Protein AF-E2E9Z5-F1 (afdb_monomer)

Nearest PDB structures (foldseek):
  8fn2-assembly1_M  TM=9.508E-01  e=3.881E-13  Borreliella burgdorferi B31
  6yhs-assembly1_G  TM=9.381E-01  e=1.411E-12  Acinetobacter baumannii ATCC 19606 = CIP 70.34 = JCM 6841
  8uua-assembly1_M  TM=9.612E-01  e=3.663E-12  Listeria innocua
  6o90-assembly1_L  TM=9.447E-01  e=8.013E-10  Enterococcus faecalis
  8btd-assembly1_LW  TM=8.151E-01  e=1.569E-08  Giardia lamblia ATCC 50803

Solvent-accessible surface area (backbone atoms only — not comparable to full-atom values): 7145 Å² total; per-residue (Å²): 102,46,39,60,78,36,76,33,37,42,34,36,65,51,41,52,41,30,30,37,29,72,46,47,74,99,43,94,88,52,65,60,46,54,77,78,35,63,32,35,28,29,31,68,39,66,52,99,60,86,92,54,94,66,59,78,63,46,75,40,49,28,40,30,61,37,36,60,40,77,43,77,44,96,89,70,50,74,50,66,38,97,50,49,26,27,38,49,37,34,94,90,40,88,94,34,62,55,31,86,42,37,61,59,78,37,57,56,70,44,56,85,72,72,37,52,69,60,59,74,36,36,77,37,75,89

Sequence (126 aa):
MIQMNTILKVADNSGAKTVFCFKFPNKLKHNATFFNEKAKVSIRSLRKRGSLKIKKGDIYTALVLRQKINLRRFNGSFIKFSNNSVILFDPKKDNTPLGTRIFGIVNKELRLKKYLKIISLASCLI

Organism: Proteromonas lacertae (NCBI:txid42746)

Secondary structure (DSSP, 8-state):
-EETT-EEEE-BSSSEEEEEEEE-TT-SS--EE-TT-EEEEEEEEE-S-SS-S--TT-EEEEEEEE-SSPEEPTTS-EE--SS-EEEEBPTTSTT-BSSS-EEEEE-GGGGGGT-HHHHHHEEEE-

Foldseek 3Di:
DAFAQDKAAAFFPQFAGIWHFHAFPPDPPDRDDDAFGKTKIFRCDGDPDDDGPDDHGDIFIKGWFAAQDWDQDPVRDTDGDPGTYIFTADPVDPLHTSHQAGHDEGEPCVVVVVSVSNVVRYPHYD

Structure (mmCIF, N/CA/C/O backbone):
data_AF-E2E9Z5-F1
#
_entry.id   AF-E2E9Z5-F1
#
loop_
_atom_site.group_PDB
_atom_site.id
_atom_site.type_symbol
_atom_site.label_atom_id
_atom_site.label_alt_id
_atom_site.label_comp_id
_atom_site.label_asym_id
_atom_site.label_entity_id
_atom_site.label_seq_id
_atom_site.pdbx_PDB_ins_code
_atom_site.Cartn_x
_atom_site.Cartn_y
_atom_site.Cartn_z
_atom_site.occupancy
_atom_site.B_iso_or_equiv
_atom_site.auth_seq_id
_atom_site.auth_comp_id
_atom_site.auth_asym_id
_atom_site.auth_atom_id
_atom_site.pdbx_PDB_model_num
ATOM 1 N N . MET A 1 1 ? -0.565 2.183 -12.333 1.00 88.81 1 MET A N 1
ATOM 2 C CA . MET A 1 1 ? -0.527 3.588 -11.925 1.00 88.81 1 MET A CA 1
ATOM 3 C C . MET A 1 1 ? -1.561 3.775 -10.838 1.00 88.81 1 MET A C 1
ATOM 5 O O . MET A 1 1 ? -2.679 3.291 -10.988 1.00 88.81 1 MET A O 1
ATOM 9 N N . ILE A 1 2 ? -1.170 4.394 -9.732 1.00 92.69 2 ILE A N 1
ATOM 10 C CA . ILE A 1 2 ? -2.069 4.782 -8.643 1.00 92.69 2 ILE A CA 1
ATOM 11 C C . ILE A 1 2 ? -2.066 6.299 -8.613 1.00 92.69 2 ILE A C 1
ATOM 13 O O . ILE A 1 2 ? -0.993 6.885 -8.581 1.00 92.69 2 ILE A O 1
ATOM 17 N N . GLN A 1 3 ? -3.237 6.917 -8.628 1.00 93.50 3 GLN A N 1
ATOM 18 C CA . GLN A 1 3 ? -3.375 8.370 -8.647 1.00 93.50 3 GLN A CA 1
ATOM 19 C C . GLN A 1 3 ? -4.061 8.890 -7.387 1.00 93.50 3 GLN A C 1
ATOM 21 O O . GLN A 1 3 ? -4.570 8.105 -6.575 1.00 93.50 3 GLN A O 1
ATOM 26 N N . MET A 1 4 ? -4.085 10.208 -7.212 1.00 93.00 4 MET A N 1
ATOM 27 C CA . MET A 1 4 ? -4.955 10.822 -6.209 1.00 93.00 4 MET A CA 1
ATOM 28 C C . MET A 1 4 ? -6.401 10.355 -6.409 1.00 93.00 4 MET A C 1
ATOM 30 O O . MET A 1 4 ? -6.819 10.011 -7.512 1.00 93.00 4 MET A O 1
ATOM 34 N N . ASN A 1 5 ? -7.149 10.276 -5.317 1.00 93.88 5 ASN A N 1
ATOM 35 C CA . ASN A 1 5 ? -8.525 9.791 -5.267 1.00 93.88 5 ASN A CA 1
ATOM 36 C C . ASN A 1 5 ? -8.707 8.300 -5.608 1.00 93.88 5 ASN A C 1
ATOM 38 O O . ASN A 1 5 ? -9.830 7.822 -5.759 1.00 93.88 5 ASN A O 1
ATOM 42 N N . THR A 1 6 ? -7.621 7.523 -5.670 1.00 95.44 6 THR A N 1
ATOM 43 C CA . THR A 1 6 ? -7.706 6.070 -5.870 1.00 95.44 6 THR A CA 1
ATOM 44 C C . THR A 1 6 ? -8.018 5.356 -4.554 1.00 95.44 6 THR A C 1
ATOM 46 O O . THR A 1 6 ? -7.344 5.566 -3.542 1.00 95.44 6 THR A O 1
ATOM 49 N N . ILE A 1 7 ? -8.988 4.438 -4.580 1.00 97.06 7 ILE A N 1
ATOM 50 C CA . ILE A 1 7 ? -9.232 3.492 -3.485 1.00 97.06 7 ILE A CA 1
ATOM 51 C C . ILE A 1 7 ? -8.342 2.261 -3.676 1.00 97.06 7 ILE A C 1
ATOM 53 O O . ILE A 1 7 ? -8.342 1.623 -4.730 1.00 97.06 7 ILE A O 1
ATOM 57 N N . LEU A 1 8 ? -7.590 1.909 -2.638 1.00 97.31 8 LEU A N 1
ATOM 58 C CA . LEU A 1 8 ? -6.614 0.822 -2.649 1.00 97.31 8 LEU A CA 1
ATOM 59 C C . LEU A 1 8 ? -6.987 -0.240 -1.615 1.00 97.31 8 LEU A C 1
ATOM 61 O O . LEU A 1 8 ? -7.486 0.074 -0.531 1.00 97.31 8 LEU A O 1
ATOM 65 N N . LYS A 1 9 ? -6.728 -1.512 -1.937 1.00 97.44 9 LYS A N 1
ATOM 66 C CA . LYS A 1 9 ? -6.886 -2.621 -0.986 1.00 97.44 9 LYS A CA 1
ATOM 67 C C . LYS A 1 9 ? -5.688 -2.676 -0.041 1.00 97.44 9 LYS A C 1
ATOM 69 O O . LYS A 1 9 ? -4.554 -2.475 -0.473 1.00 97.44 9 LYS A O 1
ATOM 74 N N . VAL A 1 10 ? -5.924 -3.008 1.224 1.00 97.12 10 VAL A N 1
ATOM 75 C CA . VAL A 1 10 ? -4.840 -3.218 2.193 1.00 97.12 10 VAL A CA 1
ATOM 76 C C . VAL A 1 10 ? -4.451 -4.692 2.240 1.00 97.12 10 VAL A C 1
ATOM 78 O O . VAL A 1 10 ? -5.297 -5.567 2.441 1.00 97.12 10 VAL A O 1
ATOM 81 N N . ALA A 1 11 ? -3.165 -4.956 2.026 1.00 96.25 11 ALA A N 1
ATOM 82 C CA . ALA A 1 11 ? -2.570 -6.282 1.913 1.00 96.25 11 ALA A CA 1
ATOM 83 C C . ALA A 1 11 ? -1.876 -6.748 3.200 1.00 96.25 11 ALA A C 1
ATOM 85 O O . ALA A 1 11 ? -1.048 -7.644 3.138 1.00 96.25 11 ALA A O 1
ATOM 86 N N . ASP A 1 12 ? -2.200 -6.179 4.356 1.00 94.12 12 ASP A N 1
ATOM 87 C CA . ASP A 1 12 ? -1.696 -6.626 5.655 1.00 94.12 12 ASP A CA 1
ATOM 88 C C . ASP A 1 12 ? -2.846 -6.960 6.618 1.00 94.12 12 ASP A C 1
ATOM 90 O O . ASP A 1 12 ? -4.034 -6.827 6.295 1.00 94.12 12 ASP A O 1
ATOM 94 N N . ASN A 1 13 ? -2.488 -7.445 7.803 1.00 92.88 13 ASN A N 1
ATOM 95 C CA . ASN A 1 13 ? -3.404 -7.723 8.904 1.00 92.88 13 ASN A CA 1
ATOM 96 C C . ASN A 1 13 ? -3.559 -6.550 9.889 1.00 92.88 13 ASN A C 1
ATOM 98 O O . ASN A 1 13 ? -3.993 -6.786 11.012 1.00 92.88 13 ASN A O 1
ATOM 102 N N . SER A 1 14 ? -3.252 -5.308 9.495 1.00 92.69 14 SER A N 1
ATOM 103 C CA . SER A 1 14 ? -3.409 -4.129 10.368 1.00 92.69 14 SER A CA 1
ATOM 104 C C . SER A 1 14 ? -4.839 -3.955 10.892 1.00 92.69 14 SER A C 1
ATOM 106 O O . SER A 1 14 ? -5.044 -3.399 11.967 1.00 92.69 14 SER A O 1
ATOM 108 N N . GLY A 1 15 ? -5.831 -4.432 10.129 1.00 92.56 15 GLY A N 1
ATOM 109 C CA . GLY A 1 15 ? -7.262 -4.244 10.385 1.00 92.56 15 GLY A CA 1
ATOM 110 C C . GLY A 1 15 ? -7.958 -3.410 9.309 1.00 92.56 15 GLY A C 1
ATOM 111 O O . GLY A 1 15 ? -9.180 -3.478 9.173 1.00 92.56 15 GLY A O 1
ATOM 112 N N . ALA A 1 16 ? -7.205 -2.688 8.474 1.00 96.06 16 ALA A N 1
ATOM 113 C CA . ALA A 1 16 ? -7.761 -1.944 7.356 1.00 96.06 16 ALA A CA 1
ATOM 114 C C . ALA A 1 16 ? -8.159 -2.895 6.213 1.00 96.06 16 ALA A C 1
ATOM 116 O O . ALA A 1 16 ? -7.506 -3.905 5.929 1.00 96.06 16 ALA A O 1
ATOM 117 N N . LYS A 1 17 ? -9.275 -2.583 5.550 1.00 95.56 17 LYS A N 1
ATOM 118 C CA . LYS A 1 17 ? -9.746 -3.295 4.353 1.00 95.56 17 LYS A CA 1
ATOM 119 C C . LYS A 1 17 ? -9.432 -2.483 3.102 1.00 95.56 17 LYS A C 1
ATOM 121 O O . LYS A 1 17 ? -8.820 -3.003 2.168 1.00 95.56 17 LYS A O 1
ATOM 126 N N . THR A 1 18 ? -9.817 -1.209 3.101 1.00 97.56 18 THR A N 1
ATOM 127 C CA . THR A 1 18 ? -9.530 -0.279 2.004 1.00 97.56 18 THR A CA 1
ATOM 128 C C . THR A 1 18 ? -9.087 1.074 2.526 1.00 97.56 18 THR A C 1
ATOM 130 O O . THR A 1 18 ? -9.561 1.546 3.563 1.00 97.56 18 THR A O 1
ATOM 133 N N . VAL A 1 19 ? -8.237 1.731 1.749 1.00 98.00 19 VAL A N 1
ATOM 134 C CA . VAL A 1 19 ? -7.736 3.074 2.032 1.00 98.00 19 VAL A CA 1
ATOM 135 C C . VAL A 1 19 ? -7.930 3.982 0.828 1.00 98.00 19 VAL A C 1
ATOM 137 O O . VAL A 1 19 ? -7.975 3.516 -0.310 1.00 98.00 19 VAL A O 1
ATOM 140 N N . PHE A 1 20 ? -8.069 5.272 1.092 1.00 97.75 20 PHE A N 1
ATOM 141 C CA . PHE A 1 20 ? -8.208 6.314 0.090 1.00 97.75 20 PHE A CA 1
ATOM 142 C C . PHE A 1 20 ? -6.888 7.072 -0.040 1.00 97.75 20 PHE A C 1
ATOM 144 O O . PHE A 1 20 ? -6.368 7.587 0.948 1.00 97.75 20 PHE A O 1
ATOM 151 N N . CYS A 1 21 ? -6.323 7.108 -1.244 1.00 95.88 21 CYS A N 1
ATOM 152 C CA . CYS A 1 21 ? -5.076 7.807 -1.522 1.00 95.88 21 CYS A CA 1
ATOM 153 C C . CYS A 1 21 ? -5.341 9.278 -1.832 1.00 95.88 21 CYS A C 1
ATOM 155 O O . CYS A 1 21 ? -6.023 9.578 -2.810 1.00 95.88 21 CYS A O 1
ATOM 157 N N . PHE A 1 22 ? -4.765 10.185 -1.044 1.00 94.38 22 PHE A N 1
ATOM 158 C CA . PHE A 1 22 ? -5.018 11.621 -1.197 1.00 94.38 22 PHE A CA 1
ATOM 159 C C . PHE A 1 22 ? -3.757 12.454 -1.440 1.00 94.38 22 PHE A C 1
ATOM 161 O O . PHE A 1 22 ? -3.877 13.587 -1.886 1.00 94.38 22 PHE A O 1
ATOM 168 N N . LYS A 1 23 ? -2.550 11.938 -1.168 1.00 92.62 23 LYS A N 1
ATOM 169 C CA . LYS A 1 23 ? -1.303 12.687 -1.405 1.00 92.62 23 LYS A CA 1
ATOM 170 C C . LYS A 1 23 ? -0.112 11.759 -1.624 1.00 92.62 23 LYS A C 1
ATOM 172 O O . LYS A 1 23 ? -0.038 10.691 -1.020 1.00 92.62 23 LYS A O 1
ATOM 177 N N . PHE A 1 24 ? 0.858 12.192 -2.426 1.00 92.75 24 PHE A N 1
ATOM 178 C CA . PHE A 1 24 ? 2.143 11.510 -2.580 1.00 92.75 24 PHE A CA 1
ATOM 179 C C . PHE A 1 24 ? 3.256 12.324 -1.907 1.00 92.75 24 PHE A C 1
ATOM 181 O O . PHE A 1 24 ? 3.415 13.506 -2.216 1.00 92.75 24 PHE A O 1
ATOM 188 N N . PRO A 1 25 ? 4.012 11.747 -0.955 1.00 86.31 25 PRO A N 1
ATOM 189 C CA . PRO A 1 25 ? 5.181 12.414 -0.396 1.00 86.31 25 PRO A CA 1
ATOM 190 C C . PRO A 1 25 ? 6.225 12.663 -1.493 1.00 86.31 25 PRO A C 1
ATOM 192 O O . PRO A 1 25 ? 6.414 11.832 -2.379 1.00 86.31 25 PRO A O 1
ATOM 195 N N . ASN A 1 26 ? 6.908 13.806 -1.410 1.00 80.75 26 ASN A N 1
ATOM 196 C CA . ASN A 1 26 ? 8.001 14.219 -2.302 1.00 80.75 26 ASN A CA 1
ATOM 197 C C . ASN A 1 26 ? 7.613 14.386 -3.784 1.00 80.75 26 ASN A C 1
ATOM 199 O O . ASN A 1 26 ? 8.470 14.327 -4.661 1.00 80.75 26 ASN A O 1
ATOM 203 N N . LYS 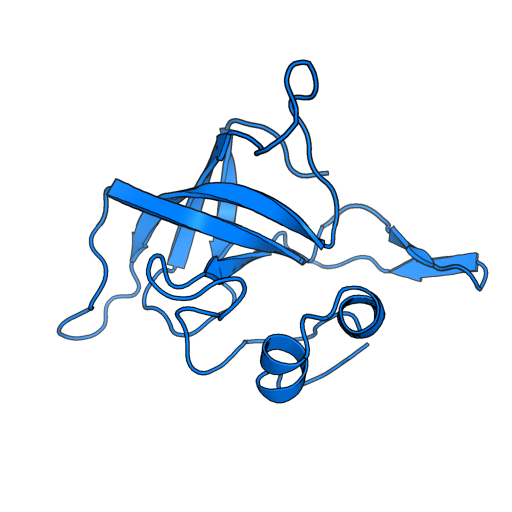A 1 27 ? 6.326 14.612 -4.076 1.00 77.94 27 LYS A N 1
ATOM 204 C CA . LYS A 1 27 ? 5.817 14.880 -5.426 1.00 77.94 27 LYS A CA 1
ATOM 205 C C . LYS A 1 27 ? 4.946 16.137 -5.411 1.00 77.94 27 LYS A C 1
ATOM 207 O O . LYS A 1 27 ? 3.807 16.089 -4.965 1.00 77.94 27 LYS A O 1
ATOM 212 N N . LEU A 1 28 ? 5.501 17.259 -5.880 1.00 67.81 28 LEU A N 1
ATOM 213 C CA . LEU A 1 28 ? 4.805 18.557 -5.932 1.00 67.81 28 LEU A CA 1
ATOM 214 C C . LEU A 1 28 ? 3.870 18.685 -7.146 1.00 67.81 28 LEU A C 1
ATOM 216 O O . LEU A 1 28 ? 2.796 19.256 -7.022 1.00 67.81 28 LEU A O 1
ATOM 220 N N . LYS A 1 29 ? 4.265 18.139 -8.306 1.00 73.75 29 LYS A N 1
ATOM 221 C CA . LYS A 1 29 ? 3.522 18.248 -9.582 1.00 73.75 29 LYS A CA 1
ATOM 222 C C .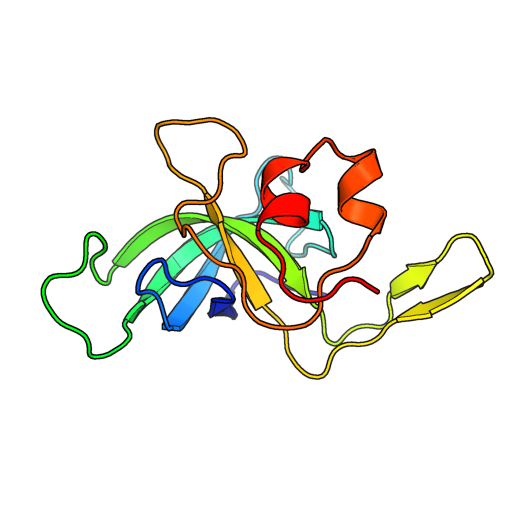 LYS A 1 29 ? 2.959 16.919 -10.102 1.00 73.75 29 LYS A C 1
ATOM 224 O O . LYS A 1 29 ? 2.314 16.889 -11.144 1.00 73.75 29 LYS A O 1
ATOM 229 N N . HIS A 1 30 ? 3.224 15.808 -9.414 1.00 73.56 30 HIS A N 1
ATOM 230 C CA . HIS A 1 30 ? 2.825 14.482 -9.885 1.00 73.56 30 HIS A CA 1
ATOM 231 C C . HIS A 1 30 ? 1.652 13.932 -9.078 1.00 73.56 30 HIS A C 1
ATOM 233 O O . HIS A 1 30 ? 1.786 13.611 -7.898 1.00 73.56 30 HIS A O 1
ATOM 239 N N . ASN A 1 31 ? 0.534 13.713 -9.769 1.00 84.00 31 ASN A N 1
ATOM 240 C CA . ASN A 1 31 ? -0.696 13.160 -9.198 1.00 84.00 31 ASN A CA 1
ATOM 241 C C . ASN A 1 31 ? -0.736 11.629 -9.251 1.00 84.00 31 ASN A C 1
ATOM 243 O O . ASN A 1 31 ? -1.811 11.044 -9.115 1.00 84.00 31 ASN A O 1
ATOM 247 N N . ALA A 1 32 ? 0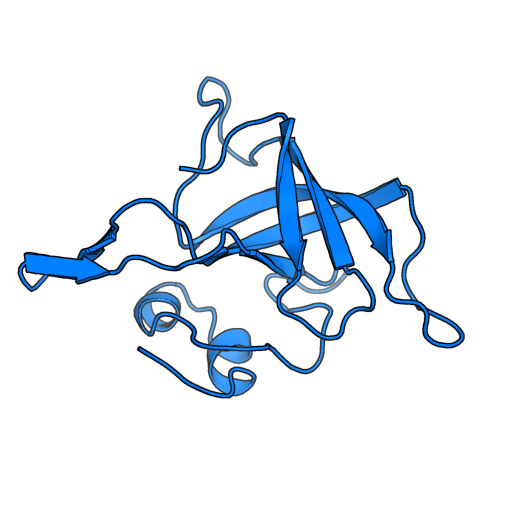.412 10.974 -9.461 1.00 88.81 32 ALA A N 1
ATOM 248 C CA . ALA A 1 32 ? 0.495 9.531 -9.606 1.00 88.81 32 ALA A CA 1
ATOM 249 C C . ALA A 1 32 ? 1.784 8.915 -9.044 1.00 88.81 32 ALA A C 1
ATOM 251 O O . ALA A 1 32 ? 2.851 9.532 -8.970 1.00 88.81 32 ALA A O 1
ATOM 252 N N . THR A 1 33 ? 1.661 7.643 -8.678 1.00 90.44 33 THR A N 1
ATOM 253 C CA . THR A 1 33 ? 2.701 6.822 -8.076 1.00 90.44 33 THR A CA 1
ATOM 254 C C . THR A 1 33 ? 2.723 5.408 -8.659 1.00 90.44 33 THR A C 1
ATOM 256 O O . THR A 1 33 ? 1.707 4.861 -9.126 1.00 90.44 33 THR A O 1
ATOM 259 N N . PHE A 1 34 ? 3.901 4.797 -8.614 1.00 91.31 34 PHE A N 1
ATOM 260 C CA . PHE A 1 34 ? 4.177 3.458 -9.118 1.00 91.31 34 PHE A CA 1
ATOM 261 C C . PHE A 1 34 ? 4.480 2.476 -7.981 1.00 91.31 34 PHE A C 1
ATOM 263 O O . PHE A 1 34 ? 4.323 2.772 -6.796 1.00 91.31 34 PHE A O 1
ATOM 270 N N . PHE A 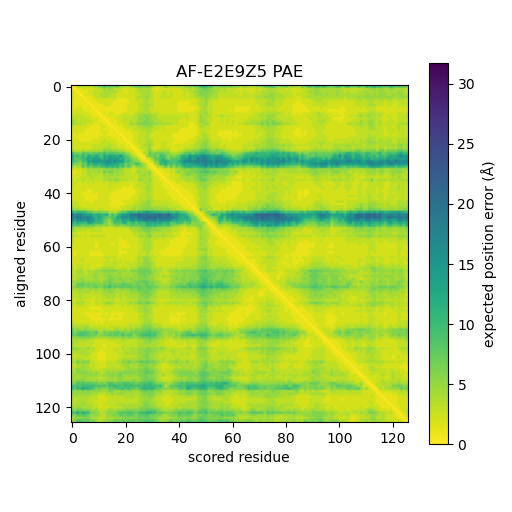1 35 ? 4.818 1.246 -8.353 1.00 91.19 35 PHE A N 1
ATOM 271 C CA . PHE A 1 35 ? 5.266 0.224 -7.418 1.00 91.19 35 PHE A CA 1
ATOM 272 C C . PHE A 1 35 ? 6.422 0.731 -6.539 1.00 91.19 35 PHE A C 1
ATOM 274 O O . PHE A 1 35 ? 7.289 1.461 -7.017 1.00 91.19 35 PHE A O 1
ATOM 281 N N . ASN A 1 36 ? 6.445 0.310 -5.267 1.00 89.75 36 ASN A N 1
ATOM 282 C CA . ASN A 1 36 ? 7.510 0.615 -4.306 1.00 89.75 36 ASN A CA 1
ATOM 283 C C . ASN A 1 36 ? 7.689 2.115 -3.967 1.00 89.75 36 ASN A C 1
ATOM 285 O O . ASN A 1 36 ? 8.667 2.534 -3.348 1.00 89.75 36 ASN A O 1
ATOM 289 N N . GLU A 1 37 ? 6.709 2.939 -4.307 1.00 91.75 37 GLU A N 1
ATOM 290 C CA . GLU A 1 37 ? 6.626 4.315 -3.839 1.00 91.75 37 GLU A CA 1
ATOM 291 C C . GLU A 1 37 ? 5.633 4.434 -2.673 1.00 91.75 37 GLU A C 1
ATOM 293 O O . GLU A 1 37 ? 4.751 3.588 -2.467 1.00 91.75 37 GLU A O 1
ATOM 298 N N . LYS A 1 38 ? 5.812 5.486 -1.870 1.00 93.19 38 LYS A N 1
ATOM 299 C CA . LYS A 1 38 ? 4.959 5.781 -0.718 1.00 93.19 38 LYS A CA 1
ATOM 300 C C . LYS A 1 38 ? 3.782 6.658 -1.130 1.00 93.19 38 LYS A C 1
ATOM 302 O O . LYS A 1 38 ? 3.907 7.503 -2.008 1.00 93.19 38 LYS A O 1
ATOM 307 N N . ALA A 1 39 ? 2.670 6.517 -0.421 1.00 95.00 39 ALA A N 1
ATOM 308 C CA . ALA A 1 39 ? 1.498 7.375 -0.527 1.00 95.00 39 ALA A CA 1
ATOM 309 C C . ALA A 1 39 ? 0.954 7.704 0.868 1.00 95.00 39 ALA A C 1
ATOM 311 O O . ALA A 1 39 ? 1.041 6.890 1.786 1.00 95.00 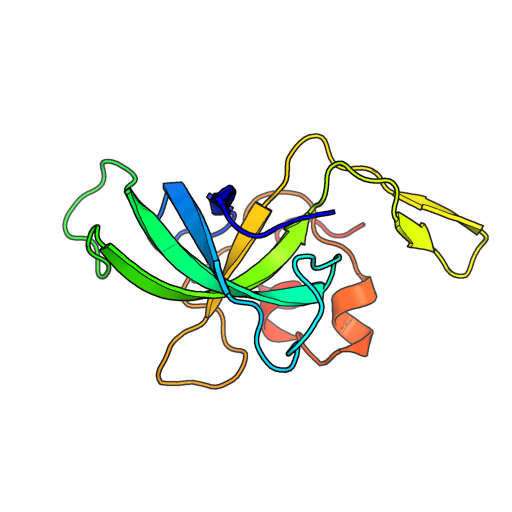39 ALA A O 1
ATOM 312 N N . LYS A 1 40 ? 0.381 8.894 1.039 1.00 95.38 40 LYS A N 1
ATOM 313 C CA . LYS A 1 40 ? -0.439 9.241 2.201 1.00 95.38 40 LYS A CA 1
ATOM 314 C C . LYS A 1 40 ? -1.874 8.821 1.917 1.00 95.38 40 LYS A C 1
ATOM 316 O O . LYS A 1 40 ? -2.451 9.170 0.882 1.00 95.38 40 LYS A O 1
ATOM 321 N N . VAL A 1 41 ? -2.424 8.041 2.838 1.00 97.25 41 VAL A N 1
ATOM 322 C CA . VAL A 1 41 ? -3.733 7.415 2.688 1.00 97.25 41 VAL A CA 1
ATOM 323 C C . VAL A 1 41 ? -4.569 7.604 3.944 1.00 97.25 41 VAL A C 1
ATOM 325 O O . VAL A 1 41 ? -4.024 7.651 5.044 1.00 97.25 41 VAL A O 1
ATOM 328 N N . SER A 1 42 ? -5.886 7.688 3.785 1.00 97.75 42 SER A N 1
ATOM 329 C CA . SER A 1 42 ? -6.839 7.655 4.894 1.00 97.75 42 SER A CA 1
ATOM 330 C C . SER A 1 42 ? -7.607 6.335 4.910 1.00 97.75 42 SER A C 1
ATOM 332 O O . SER A 1 42 ? -7.912 5.751 3.863 1.00 97.75 42 SER A O 1
ATOM 334 N N . ILE A 1 43 ? -7.914 5.820 6.099 1.00 97.31 43 ILE A N 1
ATOM 335 C CA . ILE A 1 43 ? -8.657 4.565 6.237 1.00 97.31 43 ILE A CA 1
ATOM 336 C C . ILE A 1 43 ? -10.118 4.785 5.847 1.00 97.31 43 ILE A C 1
ATOM 338 O O . ILE A 1 43 ? -10.849 5.532 6.496 1.00 97.31 43 ILE A O 1
ATOM 342 N N . ARG A 1 44 ? -10.570 4.086 4.798 1.00 96.62 44 ARG A N 1
ATOM 343 C CA . ARG A 1 44 ? -11.944 4.202 4.287 1.00 96.62 44 ARG A CA 1
ATOM 344 C C . ARG A 1 44 ? -12.862 3.128 4.855 1.00 96.62 44 ARG A C 1
ATOM 346 O O . ARG A 1 44 ? -14.004 3.425 5.202 1.00 96.62 44 ARG A O 1
ATOM 353 N N . SER A 1 45 ? -12.375 1.890 4.938 1.00 95.56 45 SER A N 1
ATOM 354 C CA . SER A 1 45 ? -13.114 0.777 5.533 1.00 95.56 45 SER A CA 1
ATOM 355 C C . SER A 1 45 ? -12.196 -0.146 6.328 1.00 95.56 45 SER A C 1
ATOM 357 O O . SER A 1 45 ? -11.040 -0.379 5.960 1.00 95.56 45 SER A O 1
ATOM 359 N N . LEU A 1 46 ? -12.738 -0.680 7.417 1.00 95.19 46 LEU A N 1
ATOM 360 C CA . LEU A 1 46 ? -12.081 -1.628 8.310 1.00 95.19 46 LEU A CA 1
ATOM 361 C C . LEU A 1 46 ? -12.623 -3.041 8.060 1.00 95.19 46 LEU A C 1
ATOM 363 O O . LEU A 1 46 ? -13.717 -3.230 7.520 1.00 95.19 46 LEU A O 1
ATOM 367 N N . ARG A 1 47 ? -11.849 -4.053 8.440 1.00 91.94 47 ARG A N 1
ATOM 368 C CA . ARG A 1 47 ? -12.316 -5.442 8.499 1.00 91.94 47 ARG A CA 1
ATOM 369 C C . ARG A 1 47 ? -13.161 -5.601 9.771 1.00 91.94 47 ARG A C 1
ATOM 371 O O . ARG A 1 47 ? -12.773 -5.096 10.813 1.00 91.94 47 ARG A O 1
ATOM 378 N N . LYS A 1 48 ? -14.306 -6.292 9.713 1.00 78.00 48 LYS A N 1
ATOM 379 C CA . LYS A 1 48 ? -15.164 -6.540 10.891 1.00 78.00 48 LYS A CA 1
ATOM 380 C C . LYS A 1 48 ? -14.494 -7.565 11.822 1.00 78.00 48 LYS A C 1
ATOM 382 O O . LYS A 1 48 ? -14.736 -8.759 11.677 1.00 78.00 48 LYS A O 1
ATOM 387 N N . ARG A 1 49 ? -13.582 -7.132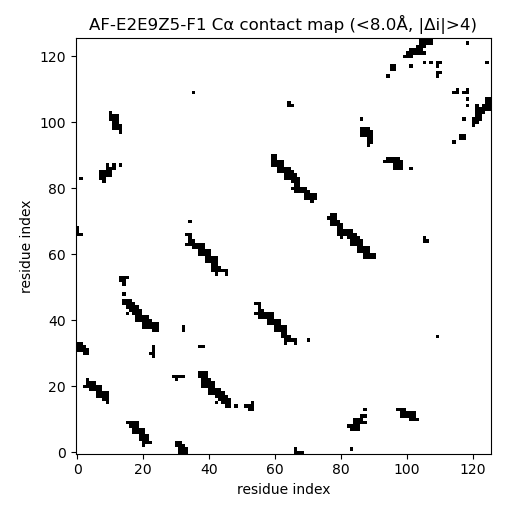 12.696 1.00 69.31 49 ARG A N 1
ATOM 388 C CA . ARG A 1 49 ? -12.889 -7.995 13.671 1.00 69.31 49 ARG A CA 1
ATOM 389 C C . ARG A 1 49 ? -12.546 -7.213 14.935 1.00 69.31 49 ARG A C 1
ATOM 391 O O . ARG A 1 49 ? -11.701 -6.338 14.838 1.00 69.31 49 ARG A O 1
ATOM 398 N N . GLY A 1 50 ? -13.121 -7.600 16.076 1.00 69.19 50 GLY A N 1
ATOM 399 C CA . GLY A 1 50 ? -12.687 -7.226 17.432 1.00 69.19 50 GLY A CA 1
ATOM 400 C C . GLY A 1 50 ? -12.324 -5.752 17.672 1.00 69.19 50 GLY A C 1
ATOM 401 O O . GLY A 1 50 ? -12.721 -4.852 16.932 1.00 69.19 50 GLY A O 1
ATOM 402 N N . SER A 1 51 ? -11.548 -5.509 18.729 1.00 72.56 51 SER A N 1
ATOM 403 C CA . SER A 1 51 ? -10.937 -4.210 19.006 1.00 72.56 51 SER A CA 1
ATOM 404 C C . SER A 1 51 ? -9.740 -3.985 18.073 1.00 72.56 51 SER A C 1
ATOM 406 O O . SER A 1 51 ? -8.676 -4.589 18.207 1.00 72.56 51 SER A O 1
ATOM 408 N N . LEU A 1 52 ? -9.919 -3.117 17.075 1.00 80.25 52 LEU A N 1
ATOM 409 C CA . LEU A 1 52 ? -8.857 -2.743 16.140 1.00 80.25 52 LEU A CA 1
ATOM 410 C C . LEU A 1 52 ? -8.050 -1.563 16.679 1.00 80.25 52 LEU A C 1
ATOM 412 O O . LEU A 1 52 ? -8.607 -0.602 17.202 1.00 80.25 52 LEU A O 1
ATOM 416 N N . LYS A 1 53 ? -6.730 -1.596 16.463 1.00 84.00 53 LYS A N 1
ATOM 417 C CA . LYS A 1 53 ? -5.823 -0.478 16.789 1.00 84.00 53 LYS A CA 1
ATOM 418 C C . LYS A 1 53 ? -6.026 0.754 15.897 1.00 84.00 53 LYS A C 1
ATOM 420 O O . LYS A 1 53 ? -5.492 1.811 16.203 1.00 84.00 53 LYS A O 1
ATOM 425 N N . ILE A 1 54 ? -6.752 0.597 14.794 1.00 92.25 54 ILE A N 1
ATOM 426 C CA . ILE A 1 54 ? -6.981 1.617 13.769 1.00 92.25 54 ILE A CA 1
ATOM 427 C C . ILE A 1 54 ? -8.459 1.952 13.649 1.00 92.25 54 ILE A C 1
ATOM 429 O O . ILE A 1 54 ? -9.312 1.062 13.709 1.00 92.25 54 ILE A O 1
ATOM 433 N N . LYS A 1 55 ? -8.746 3.230 13.403 1.00 93.38 55 LYS A N 1
ATOM 434 C CA . LYS A 1 55 ? -10.088 3.781 13.228 1.00 93.38 55 LYS A CA 1
ATOM 435 C C . LYS A 1 55 ? -10.310 4.233 11.785 1.00 93.38 55 LYS A C 1
ATOM 437 O O . LYS A 1 55 ? -9.391 4.412 10.986 1.00 93.38 55 LYS A O 1
ATOM 442 N N . LYS A 1 56 ? -11.581 4.381 11.412 1.00 94.88 56 LYS A N 1
ATOM 443 C CA . LYS A 1 56 ? -11.961 4.951 10.114 1.00 94.88 56 LYS A CA 1
ATOM 444 C C . LYS A 1 56 ? -11.590 6.436 10.109 1.00 94.88 56 LYS A C 1
ATOM 446 O O . LYS A 1 56 ? -11.897 7.135 11.063 1.00 94.88 56 LYS A O 1
ATOM 451 N N . GLY A 1 57 ? -10.985 6.906 9.022 1.00 95.12 57 GLY A N 1
ATOM 452 C CA . GLY A 1 57 ? -10.524 8.288 8.881 1.00 95.12 57 GLY A CA 1
ATOM 453 C C . GLY A 1 57 ? -9.057 8.503 9.251 1.00 95.12 57 GLY A C 1
ATOM 454 O O . GLY A 1 57 ? -8.473 9.467 8.764 1.00 95.12 57 GLY A O 1
ATOM 455 N N . ASP A 1 58 ? -8.436 7.586 10.001 1.00 96.38 58 ASP A N 1
ATOM 456 C CA . ASP A 1 58 ? -7.030 7.727 10.384 1.00 96.38 58 ASP A CA 1
ATOM 457 C C . ASP A 1 58 ? -6.119 7.808 9.156 1.00 96.38 58 ASP A C 1
ATOM 459 O O . ASP A 1 58 ? -6.327 7.128 8.142 1.00 96.38 58 ASP A O 1
ATOM 463 N N . ILE A 1 59 ? -5.086 8.639 9.270 1.00 96.44 59 ILE A N 1
ATOM 464 C CA . ILE A 1 59 ? -4.141 8.924 8.196 1.00 96.44 59 ILE A CA 1
ATOM 465 C C . ILE A 1 59 ? -2.854 8.142 8.432 1.00 96.44 59 ILE A C 1
ATOM 467 O O . ILE A 1 59 ? -2.215 8.261 9.473 1.00 96.44 59 ILE A O 1
ATOM 471 N N . TYR A 1 60 ? -2.429 7.403 7.411 1.00 96.50 60 TYR A N 1
ATOM 472 C CA . TYR A 1 60 ? -1.204 6.616 7.431 1.00 96.50 60 TYR A CA 1
ATOM 473 C C . TYR A 1 60 ? -0.345 6.885 6.200 1.00 96.50 60 TYR A C 1
ATOM 475 O O . TYR A 1 60 ? -0.810 7.326 5.146 1.00 96.50 60 TYR A O 1
ATOM 483 N N . THR A 1 61 ? 0.943 6.586 6.333 1.00 95.62 61 THR A N 1
ATOM 484 C CA . THR A 1 61 ? 1.816 6.396 5.176 1.00 95.62 61 THR A CA 1
ATOM 485 C C . THR A 1 61 ? 1.699 4.941 4.737 1.00 95.62 61 THR A C 1
ATOM 487 O O . THR A 1 61 ? 1.766 4.039 5.569 1.00 95.62 61 THR A O 1
ATOM 490 N N . ALA A 1 62 ? 1.543 4.705 3.441 1.00 96.06 62 ALA A N 1
ATOM 491 C CA . ALA A 1 62 ? 1.410 3.376 2.870 1.00 96.06 62 ALA A CA 1
ATOM 492 C C . ALA A 1 62 ? 2.426 3.146 1.749 1.00 96.06 62 ALA A C 1
ATOM 494 O O . ALA A 1 62 ? 2.765 4.082 1.024 1.00 96.06 62 ALA A O 1
ATOM 495 N N . LEU A 1 63 ? 2.899 1.909 1.595 1.00 95.50 63 LEU A N 1
ATOM 496 C CA . LEU A 1 63 ? 3.752 1.492 0.478 1.00 95.50 63 LEU A CA 1
ATOM 497 C C . LEU A 1 63 ? 2.923 0.753 -0.562 1.00 95.50 63 LEU A C 1
ATOM 499 O O . LEU A 1 63 ? 2.163 -0.158 -0.228 1.00 95.50 63 LEU A O 1
ATOM 503 N N . VAL A 1 64 ? 3.118 1.096 -1.830 1.00 94.81 64 VAL A N 1
ATOM 504 C CA . VAL A 1 64 ? 2.519 0.359 -2.939 1.00 94.81 64 VAL A CA 1
ATOM 505 C C . VAL A 1 64 ? 3.227 -0.978 -3.146 1.00 94.81 64 VAL A C 1
ATOM 507 O O . VAL A 1 64 ? 4.392 -1.012 -3.535 1.00 94.81 64 VAL A O 1
ATOM 510 N N . LEU A 1 65 ? 2.488 -2.078 -2.968 1.00 93.69 65 LEU A N 1
ATOM 511 C CA . LEU A 1 65 ? 2.989 -3.435 -3.209 1.00 93.69 65 LEU A CA 1
ATOM 512 C C . LEU A 1 65 ? 2.596 -3.995 -4.572 1.00 93.69 65 LEU A C 1
ATOM 514 O O . LEU A 1 65 ? 3.411 -4.622 -5.235 1.00 93.69 65 LEU A O 1
ATOM 518 N N . ARG A 1 66 ? 1.336 -3.816 -4.980 1.00 94.00 66 ARG A N 1
ATOM 519 C CA . ARG A 1 66 ? 0.804 -4.405 -6.216 1.00 94.00 66 ARG A CA 1
ATOM 520 C C . ARG A 1 66 ? 0.099 -3.353 -7.038 1.00 94.00 66 ARG A C 1
ATOM 522 O O . ARG A 1 66 ? -0.606 -2.507 -6.482 1.00 94.00 66 ARG A O 1
ATOM 529 N N . GLN A 1 67 ? 0.268 -3.437 -8.353 1.00 94.56 67 GLN A N 1
ATOM 530 C CA . GLN A 1 67 ? -0.415 -2.580 -9.309 1.00 94.56 67 GLN A CA 1
ATOM 531 C C . GLN A 1 67 ? -0.987 -3.384 -10.480 1.00 94.56 67 GLN A C 1
ATOM 533 O O . GLN A 1 67 ? -0.390 -4.354 -10.938 1.00 94.56 67 GLN A O 1
ATOM 538 N N . LYS A 1 68 ? -2.135 -2.925 -10.985 1.00 93.69 68 LYS A N 1
ATOM 539 C CA . LYS A 1 68 ? -2.782 -3.429 -12.203 1.00 93.69 68 LYS A CA 1
ATOM 540 C C . LYS A 1 68 ? -2.070 -3.023 -13.493 1.00 93.69 68 LYS A C 1
ATOM 542 O O . LYS A 1 68 ? -2.364 -3.588 -14.539 1.00 93.69 68 LYS A O 1
ATOM 547 N N . ILE A 1 69 ? -1.196 -2.018 -13.438 1.00 92.69 69 ILE A N 1
ATOM 548 C CA . ILE A 1 69 ? -0.383 -1.634 -14.594 1.00 92.69 69 ILE A CA 1
ATOM 549 C C . ILE A 1 69 ? 0.781 -2.607 -14.743 1.00 92.69 69 ILE A C 1
ATOM 551 O O . ILE A 1 69 ? 1.269 -3.130 -13.741 1.00 92.69 69 ILE A O 1
ATOM 555 N N . ASN A 1 70 ? 1.237 -2.798 -15.975 1.00 91.25 70 ASN A N 1
ATOM 556 C CA . ASN A 1 70 ? 2.415 -3.603 -16.250 1.00 91.25 70 ASN A CA 1
ATOM 557 C C . ASN A 1 70 ? 3.657 -2.909 -15.677 1.00 91.25 70 ASN A C 1
ATOM 559 O O . ASN A 1 70 ? 3.918 -1.741 -15.967 1.00 91.25 70 ASN A O 1
ATOM 563 N N . LEU A 1 71 ? 4.416 -3.638 -14.867 1.00 89.56 71 LEU A N 1
ATOM 564 C CA . LEU A 1 71 ? 5.735 -3.246 -14.393 1.00 89.56 71 LEU A CA 1
ATOM 565 C C . LEU A 1 71 ? 6.783 -3.960 -15.244 1.00 89.56 71 LEU A C 1
ATOM 567 O O . LEU A 1 71 ? 6.802 -5.189 -15.278 1.00 89.56 71 LEU A O 1
ATOM 571 N N . ARG A 1 72 ? 7.656 -3.203 -15.909 1.00 90.19 72 ARG A N 1
ATOM 572 C CA . ARG A 1 72 ? 8.791 -3.762 -16.647 1.00 90.19 72 ARG A CA 1
ATOM 573 C C . ARG A 1 72 ? 9.936 -4.066 -15.681 1.00 90.19 72 ARG A C 1
ATOM 575 O O . ARG A 1 72 ? 10.354 -3.188 -14.929 1.00 90.19 72 ARG A O 1
ATOM 582 N N . ARG A 1 73 ? 10.442 -5.297 -15.711 1.00 88.69 73 ARG A N 1
ATOM 583 C CA . ARG A 1 73 ? 11.651 -5.717 -14.994 1.00 88.69 73 ARG A CA 1
ATOM 584 C C . ARG A 1 73 ? 12.901 -5.427 -15.816 1.00 88.69 73 ARG A C 1
ATOM 586 O O . ARG A 1 73 ? 12.842 -5.301 -17.038 1.00 88.69 73 ARG A O 1
ATOM 593 N N . PHE A 1 74 ? 14.048 -5.390 -15.140 1.00 85.38 74 PHE A N 1
ATOM 594 C CA . PHE A 1 74 ? 15.354 -5.192 -15.779 1.00 85.38 74 PHE A CA 1
ATOM 595 C C . PHE A 1 74 ? 15.672 -6.262 -16.829 1.00 85.38 74 PHE A C 1
ATOM 597 O O . PHE A 1 74 ? 16.229 -5.943 -17.869 1.00 85.38 74 PHE A O 1
ATOM 604 N N . ASN A 1 75 ? 15.241 -7.506 -16.607 1.00 87.44 75 ASN A N 1
ATOM 605 C CA . ASN A 1 75 ? 15.397 -8.600 -17.570 1.00 87.44 75 ASN A CA 1
ATOM 606 C C . ASN A 1 75 ? 14.411 -8.539 -18.758 1.00 87.44 75 ASN A C 1
ATOM 608 O O . ASN A 1 75 ? 14.313 -9.496 -19.515 1.00 87.44 75 ASN A O 1
ATOM 612 N N . GLY A 1 76 ? 13.623 -7.467 -18.895 1.00 89.69 76 GLY A N 1
ATOM 613 C CA . GLY A 1 76 ? 12.657 -7.287 -19.981 1.00 89.69 76 GLY A CA 1
ATOM 614 C C . GLY A 1 76 ? 11.285 -7.926 -19.750 1.00 89.69 76 GLY A C 1
ATOM 615 O O . GLY A 1 76 ? 10.338 -7.565 -20.443 1.00 89.69 76 GLY A O 1
ATOM 616 N N . SER A 1 77 ? 11.135 -8.807 -18.755 1.00 92.25 77 SER A N 1
ATOM 617 C CA . SER A 1 77 ? 9.832 -9.398 -18.420 1.00 92.25 77 SER A CA 1
ATOM 618 C C . SER A 1 77 ? 8.864 -8.379 -17.802 1.00 92.25 77 SER A C 1
ATOM 620 O O . SER A 1 77 ? 9.276 -7.372 -17.220 1.00 92.25 77 SER A O 1
ATOM 622 N N . PHE A 1 78 ? 7.559 -8.645 -17.903 1.00 91.88 78 PHE A N 1
ATOM 623 C CA . PHE A 1 78 ? 6.514 -7.797 -17.327 1.00 91.88 78 PHE A CA 1
ATOM 624 C C . PHE A 1 78 ? 5.788 -8.502 -16.182 1.00 91.88 78 PHE A C 1
ATOM 626 O O . PHE A 1 78 ? 5.452 -9.679 -16.279 1.00 91.88 78 PHE A O 1
ATOM 633 N N . ILE A 1 79 ? 5.488 -7.759 -15.116 1.00 91.38 79 ILE A N 1
ATOM 634 C CA . ILE A 1 79 ? 4.620 -8.210 -14.023 1.00 91.38 79 ILE A CA 1
ATOM 635 C C . ILE A 1 79 ? 3.337 -7.393 -14.044 1.00 91.38 79 ILE A C 1
ATOM 637 O O . ILE A 1 79 ? 3.376 -6.164 -14.115 1.00 91.38 79 ILE A O 1
ATOM 641 N N . LYS A 1 80 ? 2.200 -8.064 -13.886 1.00 92.00 80 LYS A N 1
ATOM 642 C CA . LYS A 1 80 ? 0.901 -7.426 -13.698 1.00 92.00 80 LYS A CA 1
ATOM 643 C C . LYS A 1 80 ? 0.152 -8.124 -12.576 1.00 92.00 80 LYS A C 1
ATOM 645 O O . LYS A 1 80 ? 0.070 -9.348 -12.552 1.00 92.00 80 LYS A O 1
ATOM 650 N N . PHE A 1 81 ? -0.437 -7.352 -11.668 1.00 93.44 81 PHE A N 1
ATOM 651 C CA . PHE A 1 81 ? -1.297 -7.900 -10.623 1.00 93.44 81 PHE A CA 1
ATOM 652 C C . PHE A 1 81 ? -2.773 -7.695 -10.945 1.00 93.44 81 PHE A C 1
ATOM 654 O O . PHE A 1 81 ? -3.168 -6.728 -11.592 1.00 93.44 81 PHE A O 1
ATOM 661 N N . SER A 1 82 ? -3.621 -8.572 -10.410 1.00 93.38 82 SER A N 1
ATOM 662 C CA . SER A 1 82 ? -5.074 -8.451 -10.556 1.00 93.38 82 SER A CA 1
ATOM 663 C C . SER A 1 82 ? -5.655 -7.243 -9.818 1.00 93.38 82 SER A C 1
ATOM 665 O O . SER A 1 82 ? -6.713 -6.750 -10.191 1.00 93.38 82 SER A O 1
ATOM 667 N N . ASN A 1 83 ? -4.990 -6.742 -8.771 1.00 94.12 83 ASN A N 1
ATOM 668 C CA . ASN A 1 83 ? -5.494 -5.672 -7.911 1.00 94.12 83 ASN A CA 1
ATOM 669 C C . ASN A 1 83 ? -4.390 -4.699 -7.481 1.00 94.12 83 ASN A C 1
ATOM 671 O O . ASN A 1 83 ? -3.250 -5.099 -7.252 1.00 94.12 83 ASN A O 1
ATOM 675 N N . ASN A 1 84 ? -4.766 -3.430 -7.283 1.00 95.69 84 ASN A N 1
ATOM 676 C CA . ASN A 1 84 ? -3.910 -2.444 -6.627 1.00 95.69 84 ASN A CA 1
ATOM 677 C C . ASN A 1 84 ? -3.969 -2.651 -5.110 1.00 95.69 84 ASN A C 1
ATOM 679 O O . ASN A 1 84 ? -5.062 -2.662 -4.531 1.00 95.69 84 ASN A O 1
ATOM 683 N N . SER A 1 85 ? -2.817 -2.797 -4.459 1.00 96.31 85 SER A N 1
ATOM 684 C CA . SER A 1 85 ? -2.782 -2.946 -3.005 1.00 96.31 85 SER A CA 1
ATOM 685 C C . SER A 1 85 ? -1.569 -2.320 -2.344 1.00 96.31 85 SER A C 1
ATOM 687 O O . SER A 1 85 ? -0.490 -2.238 -2.935 1.00 96.31 85 SER A O 1
ATOM 689 N N . VAL A 1 86 ? -1.762 -1.953 -1.083 1.00 96.94 86 VAL A N 1
ATOM 690 C CA . VAL A 1 86 ? -0.776 -1.277 -0.244 1.00 96.94 86 VAL A CA 1
ATOM 691 C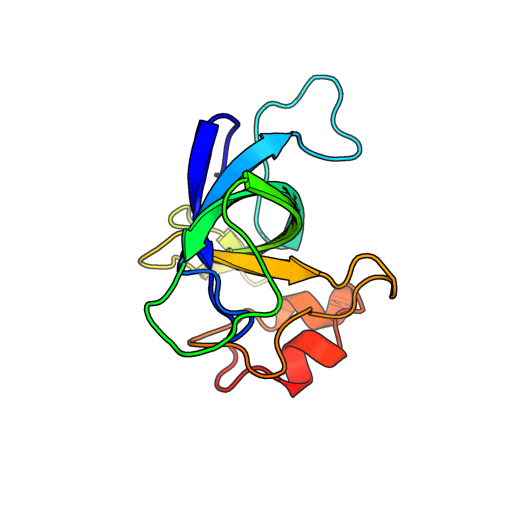 C . VAL A 1 86 ? -0.630 -1.958 1.112 1.00 96.94 86 VAL A C 1
ATOM 693 O O . VAL A 1 86 ? -1.502 -2.723 1.525 1.00 96.94 86 VAL A O 1
ATOM 696 N N . ILE A 1 87 ? 0.453 -1.640 1.809 1.00 96.19 87 ILE A N 1
ATOM 697 C CA . ILE A 1 87 ? 0.637 -1.922 3.240 1.00 96.19 87 ILE A CA 1
ATOM 698 C C . ILE A 1 87 ? 0.753 -0.619 4.004 1.00 96.19 87 ILE A C 1
ATOM 700 O O . ILE A 1 87 ? 1.236 0.370 3.453 1.00 96.19 87 ILE A O 1
ATOM 704 N N . LEU A 1 88 ? 0.325 -0.625 5.258 1.00 96.19 88 LEU A N 1
ATOM 705 C CA . LEU A 1 88 ? 0.443 0.535 6.128 1.00 96.19 88 LEU A CA 1
ATOM 706 C C . LEU A 1 88 ? 1.770 0.493 6.878 1.00 96.19 88 LEU A C 1
ATOM 708 O O . LEU A 1 88 ? 2.221 -0.575 7.289 1.00 96.19 88 LEU A O 1
ATOM 712 N N . PHE A 1 89 ? 2.387 1.655 7.069 1.00 95.69 89 PHE A N 1
ATOM 713 C CA . PHE A 1 89 ? 3.544 1.807 7.943 1.00 95.69 89 PHE A CA 1
ATOM 714 C C . PHE A 1 89 ? 3.127 2.231 9.349 1.00 95.69 89 PHE A C 1
ATOM 716 O O . PHE A 1 89 ? 2.149 2.959 9.523 1.00 95.69 89 PHE A O 1
ATOM 723 N N . ASP A 1 90 ? 3.899 1.793 10.338 1.00 94.00 90 ASP A N 1
ATOM 724 C CA . ASP A 1 90 ? 3.808 2.285 11.706 1.00 94.00 90 ASP A CA 1
ATOM 725 C C . ASP A 1 90 ? 4.252 3.763 11.744 1.00 94.00 90 ASP A C 1
ATOM 727 O O . ASP A 1 90 ? 5.354 4.082 11.288 1.00 94.00 90 ASP A O 1
ATOM 731 N N . PRO A 1 91 ? 3.423 4.689 12.261 1.00 91.81 91 PRO A N 1
ATOM 732 C CA . PRO A 1 91 ? 3.776 6.103 12.345 1.00 91.81 91 PRO A CA 1
ATOM 733 C C . PRO A 1 91 ? 4.941 6.383 13.304 1.00 91.81 91 PRO A C 1
ATOM 735 O O . PRO A 1 91 ? 5.555 7.438 13.188 1.00 91.81 91 PRO A O 1
ATOM 738 N N . LYS A 1 92 ? 5.251 5.473 14.239 1.00 91.44 92 LYS A N 1
ATOM 739 C CA . LYS A 1 92 ? 6.327 5.645 15.230 1.00 91.44 92 LYS A CA 1
ATOM 740 C C . LYS A 1 92 ? 7.667 5.059 14.788 1.00 91.44 92 LYS A C 1
ATOM 742 O O . LYS A 1 92 ? 8.678 5.302 15.439 1.00 91.44 92 LYS A O 1
ATOM 747 N N . LYS A 1 93 ? 7.680 4.226 13.746 1.00 88.25 93 LYS A N 1
ATOM 748 C CA . LYS A 1 93 ? 8.851 3.434 13.356 1.00 88.25 93 LYS A CA 1
ATOM 749 C C . LYS A 1 93 ? 9.044 3.461 11.847 1.00 88.25 93 LYS A C 1
ATOM 751 O O . LYS A 1 93 ? 8.271 2.862 11.092 1.00 88.25 93 LYS A O 1
ATOM 756 N N . ASP A 1 94 ? 10.133 4.081 11.415 1.00 84.62 94 ASP A N 1
ATOM 757 C CA . ASP A 1 94 ? 10.414 4.286 9.998 1.00 84.62 94 ASP A CA 1
ATOM 758 C C . ASP A 1 94 ? 10.465 2.992 9.186 1.00 84.62 94 ASP A C 1
ATOM 760 O O . ASP A 1 94 ? 11.146 2.026 9.531 1.00 84.62 94 ASP A O 1
ATOM 764 N N . ASN A 1 95 ? 9.750 2.997 8.056 1.00 85.25 95 ASN A N 1
ATOM 765 C CA . ASN A 1 95 ? 9.694 1.900 7.084 1.00 85.25 95 ASN A CA 1
ATOM 766 C C . ASN A 1 95 ? 9.300 0.535 7.675 1.00 85.25 95 ASN A C 1
ATOM 768 O O . ASN A 1 95 ? 9.533 -0.500 7.044 1.00 85.25 95 ASN A O 1
ATOM 772 N N . THR A 1 96 ? 8.691 0.510 8.862 1.00 92.62 96 THR A N 1
ATOM 773 C CA . THR A 1 96 ? 8.217 -0.730 9.476 1.00 92.62 96 THR A CA 1
ATOM 774 C C . THR A 1 96 ? 6.721 -0.910 9.239 1.00 92.62 96 THR A C 1
ATOM 776 O O . THR A 1 96 ? 5.957 0.037 9.431 1.00 92.62 96 THR A O 1
ATOM 779 N N . PRO A 1 97 ? 6.279 -2.088 8.768 1.00 94.69 97 PRO A N 1
ATOM 780 C CA . PRO A 1 97 ? 4.867 -2.323 8.514 1.00 94.69 97 PRO A CA 1
ATOM 781 C C . PRO A 1 97 ? 4.077 -2.290 9.826 1.00 94.69 97 PRO A C 1
ATOM 783 O O . PRO A 1 97 ? 4.530 -2.802 10.847 1.00 94.69 97 PRO A O 1
ATOM 786 N N . LEU A 1 98 ? 2.882 -1.702 9.779 1.00 94.38 98 LEU A N 1
ATOM 787 C CA . LEU A 1 98 ? 1.941 -1.670 10.898 1.00 94.38 98 LEU A CA 1
ATOM 788 C C . LEU A 1 98 ? 1.385 -3.072 11.190 1.00 94.38 98 LEU A C 1
ATOM 790 O O . LEU A 1 98 ? 1.155 -3.438 12.341 1.00 94.38 98 LEU A O 1
ATOM 794 N N . GLY A 1 99 ? 1.141 -3.848 10.131 1.00 92.12 99 GLY A N 1
ATOM 795 C CA . GLY A 1 99 ? 0.733 -5.243 10.228 1.00 92.12 99 GLY A CA 1
ATOM 796 C C . GLY A 1 99 ? 1.912 -6.179 10.495 1.00 92.12 99 GLY A C 1
ATOM 797 O O . GLY A 1 99 ? 3.036 -5.943 10.059 1.00 92.12 99 GLY A O 1
ATOM 798 N N . THR A 1 100 ? 1.630 -7.290 11.167 1.00 92.06 100 THR A N 1
ATOM 799 C CA . THR A 1 100 ? 2.591 -8.368 11.437 1.00 92.06 100 THR A CA 1
ATOM 800 C C . THR A 1 100 ? 2.601 -9.455 10.364 1.00 92.06 100 THR A C 1
ATOM 802 O O . THR A 1 100 ? 3.440 -10.344 10.419 1.00 92.06 100 THR A O 1
ATOM 805 N N . ARG A 1 101 ? 1.672 -9.433 9.400 1.00 91.81 101 ARG A N 1
ATOM 806 C CA . ARG A 1 101 ? 1.610 -10.385 8.278 1.00 91.81 101 ARG A CA 1
ATOM 807 C C . ARG A 1 101 ? 1.163 -9.687 7.002 1.00 91.81 101 ARG A C 1
ATOM 809 O O . ARG A 1 101 ? 0.265 -8.844 7.046 1.00 91.81 101 ARG A O 1
ATOM 816 N N . ILE A 1 102 ? 1.750 -10.084 5.873 1.00 94.19 102 ILE A N 1
ATOM 817 C CA . ILE A 1 102 ? 1.439 -9.542 4.546 1.00 94.19 102 ILE A CA 1
ATOM 818 C C . ILE A 1 102 ? 0.812 -10.634 3.680 1.00 94.19 102 ILE A C 1
ATOM 820 O O . ILE A 1 102 ? 1.295 -11.759 3.624 1.00 94.19 102 ILE A O 1
ATOM 824 N N . PHE A 1 103 ? -0.284 -10.292 3.008 1.00 92.94 103 PHE A N 1
ATOM 825 C CA . PHE A 1 103 ? -1.118 -11.213 2.251 1.00 92.94 103 PHE A CA 1
ATOM 826 C C . PHE A 1 103 ? -0.847 -11.172 0.745 1.00 92.94 103 PHE A C 1
ATOM 828 O O . PHE A 1 103 ? -0.899 -10.119 0.090 1.00 92.94 103 PHE A O 1
ATOM 835 N N . GLY A 1 104 ? -0.719 -12.369 0.174 1.00 91.62 104 GLY A N 1
ATOM 836 C CA . GLY A 1 104 ? -0.549 -12.613 -1.254 1.00 91.62 104 GLY A CA 1
ATOM 837 C C . GLY A 1 104 ? 0.874 -12.354 -1.746 1.00 91.62 104 GLY A C 1
ATOM 838 O O . GLY A 1 104 ? 1.786 -12.118 -0.962 1.00 91.62 104 GLY A O 1
ATOM 839 N N . ILE A 1 105 ? 1.034 -12.392 -3.066 1.00 93.06 105 ILE A N 1
ATOM 840 C CA . ILE A 1 105 ? 2.334 -12.297 -3.737 1.00 93.06 105 ILE A CA 1
ATOM 841 C C . ILE A 1 105 ? 2.916 -10.885 -3.600 1.00 93.06 105 ILE A C 1
ATOM 843 O O . ILE A 1 105 ? 2.182 -9.895 -3.743 1.00 93.06 105 ILE A O 1
ATOM 847 N N . VAL A 1 106 ? 4.224 -10.815 -3.344 1.00 92.62 106 VAL A N 1
ATOM 848 C CA . VAL A 1 106 ? 5.012 -9.585 -3.214 1.00 92.62 106 VAL A CA 1
ATOM 849 C C . VAL A 1 106 ? 6.245 -9.642 -4.116 1.00 92.62 106 VAL A C 1
ATOM 851 O O . VAL A 1 106 ? 6.895 -10.666 -4.249 1.00 92.62 106 VAL A O 1
ATOM 854 N N . ASN A 1 107 ? 6.581 -8.516 -4.725 1.00 90.69 107 ASN A N 1
ATOM 855 C CA . ASN A 1 107 ? 7.731 -8.363 -5.610 1.00 90.69 107 ASN A CA 1
ATOM 856 C C . ASN A 1 107 ? 9.076 -8.423 -4.857 1.00 90.69 107 ASN A C 1
ATOM 858 O O . ASN A 1 107 ? 9.284 -7.680 -3.889 1.00 90.69 107 ASN A O 1
ATOM 862 N N . LYS A 1 108 ? 10.020 -9.247 -5.332 1.00 88.12 108 LYS A N 1
ATOM 863 C CA . LYS A 1 108 ? 11.387 -9.362 -4.778 1.00 88.12 108 LYS A CA 1
ATOM 864 C C . LYS A 1 108 ? 12.196 -8.069 -4.904 1.00 88.12 108 LYS A C 1
ATOM 866 O O . LYS A 1 108 ? 13.124 -7.849 -4.122 1.00 88.12 108 LYS A O 1
ATOM 871 N N . GLU A 1 109 ? 11.821 -7.173 -5.819 1.00 87.44 109 GLU A N 1
ATOM 872 C CA . GLU A 1 109 ? 12.497 -5.890 -6.036 1.00 87.44 109 GLU A CA 1
ATOM 873 C C . GLU A 1 109 ? 12.475 -4.971 -4.797 1.00 87.44 109 GLU A C 1
ATOM 875 O O . GLU A 1 109 ? 13.310 -4.072 -4.680 1.00 87.44 109 GLU A O 1
ATOM 880 N N . LEU A 1 110 ? 11.597 -5.224 -3.814 1.00 88.38 110 LEU A N 1
ATOM 881 C CA . LEU A 1 110 ? 11.601 -4.514 -2.526 1.00 88.38 110 LEU A CA 1
ATOM 882 C C . LEU A 1 110 ? 12.924 -4.663 -1.750 1.00 88.38 110 LEU A C 1
ATOM 884 O O . LEU A 1 110 ? 13.240 -3.817 -0.907 1.00 88.38 110 LEU A O 1
ATOM 888 N N . ARG A 1 111 ? 13.728 -5.698 -2.046 1.00 86.56 111 ARG A N 1
ATOM 889 C CA . ARG A 1 111 ? 15.003 -5.968 -1.359 1.00 86.56 111 ARG A CA 1
ATOM 890 C C . ARG A 1 111 ? 16.020 -4.872 -1.643 1.00 86.56 111 ARG A C 1
ATOM 892 O O . ARG A 1 111 ? 16.701 -4.418 -0.728 1.00 86.56 111 ARG A O 1
ATOM 899 N N . LEU A 1 112 ? 16.042 -4.384 -2.883 1.00 82.81 112 LEU A N 1
ATOM 900 C CA . LEU A 1 112 ? 16.934 -3.313 -3.338 1.00 82.81 112 LEU A CA 1
ATOM 901 C C . LEU A 1 112 ? 16.677 -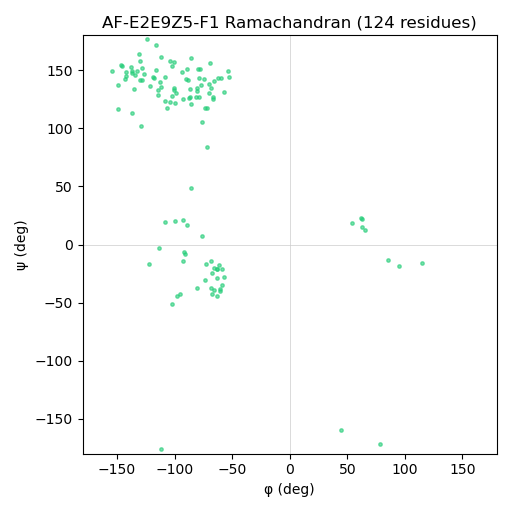1.988 -2.610 1.00 82.81 112 LEU A C 1
ATOM 903 O O . LEU A 1 112 ? 17.534 -1.112 -2.566 1.00 82.81 112 LEU A O 1
ATOM 907 N N . LYS A 1 113 ? 15.487 -1.829 -2.025 1.00 79.62 113 LYS A N 1
ATOM 908 C CA . LYS A 1 113 ? 15.024 -0.580 -1.408 1.00 79.62 113 LYS A CA 1
ATOM 909 C C . LYS A 1 113 ? 14.981 -0.660 0.118 1.00 79.62 113 LYS A C 1
ATOM 911 O O . LYS A 1 113 ? 14.338 0.162 0.759 1.00 79.62 113 LYS A O 1
ATOM 916 N N . LYS A 1 114 ? 15.708 -1.629 0.692 1.00 84.88 114 LYS A N 1
ATOM 917 C CA . LYS A 1 114 ? 15.894 -1.838 2.140 1.00 84.88 114 LYS A CA 1
ATOM 918 C C . LYS A 1 114 ? 14.601 -2.154 2.913 1.00 84.88 114 LYS A C 1
ATOM 920 O O . LYS A 1 114 ? 14.568 -2.044 4.134 1.00 84.88 114 LYS A O 1
ATOM 925 N N . TYR A 1 115 ? 13.558 -2.648 2.243 1.00 88.69 115 TYR A N 1
ATOM 926 C CA . TYR A 1 115 ? 12.317 -3.107 2.884 1.00 88.69 115 TYR A CA 1
ATOM 927 C C . TYR A 1 115 ? 12.405 -4.574 3.351 1.00 88.69 115 TYR A C 1
ATOM 929 O O . TYR A 1 115 ? 11.518 -5.387 3.090 1.00 88.69 115 TYR A O 1
ATOM 937 N N . LEU A 1 116 ? 13.483 -4.930 4.060 1.00 89.69 116 LEU A N 1
ATOM 938 C CA . LEU A 1 116 ? 13.769 -6.316 4.467 1.00 89.69 116 LEU A CA 1
ATOM 939 C C . LEU A 1 116 ? 12.670 -6.916 5.354 1.00 89.69 116 LEU A C 1
ATOM 941 O O . LEU A 1 116 ? 12.271 -8.060 5.148 1.00 89.69 116 LEU A O 1
ATOM 945 N N . LYS A 1 117 ? 12.114 -6.128 6.286 1.00 90.31 117 LYS A N 1
ATOM 946 C CA . LYS A 1 117 ? 11.010 -6.576 7.154 1.00 90.31 117 LYS A CA 1
ATOM 947 C C . LYS A 1 117 ? 9.767 -6.971 6.357 1.00 90.31 117 LYS A C 1
ATOM 949 O O . LYS A 1 117 ? 9.115 -7.947 6.688 1.00 90.31 117 LYS A O 1
ATOM 954 N N . ILE A 1 118 ? 9.449 -6.244 5.290 1.00 91.94 118 ILE A N 1
ATOM 955 C CA . ILE A 1 118 ? 8.284 -6.539 4.445 1.00 91.94 118 ILE A CA 1
ATOM 956 C C . ILE A 1 118 ? 8.480 -7.860 3.706 1.00 91.94 118 ILE A C 1
ATOM 958 O O . ILE A 1 118 ? 7.565 -8.672 3.658 1.00 91.94 118 ILE A O 1
ATOM 962 N N . ILE A 1 119 ? 9.684 -8.094 3.185 1.00 91.81 119 ILE A N 1
ATOM 963 C CA . ILE A 1 119 ? 10.021 -9.354 2.519 1.00 91.81 119 ILE A CA 1
ATOM 964 C C . ILE A 1 119 ? 9.947 -10.526 3.496 1.00 91.81 119 ILE A C 1
ATOM 966 O O . ILE A 1 119 ? 9.360 -11.548 3.167 1.00 91.81 119 ILE A O 1
ATOM 970 N N . SER A 1 120 ? 10.483 -10.357 4.706 1.00 90.75 120 SER A N 1
ATOM 971 C CA . SER A 1 120 ? 10.446 -11.389 5.745 1.00 90.75 120 SER A CA 1
ATOM 972 C C . SER A 1 120 ? 9.025 -11.740 6.201 1.00 90.75 120 SER A C 1
ATOM 974 O O . SER A 1 120 ? 8.800 -12.863 6.637 1.00 90.75 120 SER A O 1
ATOM 976 N N . LEU A 1 121 ? 8.077 -10.801 6.128 1.00 92.06 121 LEU A N 1
ATOM 977 C CA . LEU A 1 121 ? 6.680 -11.016 6.527 1.00 92.06 121 LEU A CA 1
ATOM 978 C C . LEU A 1 121 ? 5.773 -11.473 5.373 1.00 92.06 121 LEU A C 1
ATOM 980 O O . LEU A 1 121 ? 4.590 -11.751 5.598 1.00 92.06 121 LEU A O 1
ATOM 984 N N . ALA A 1 122 ? 6.285 -11.492 4.142 1.00 91.25 122 ALA A N 1
ATOM 985 C CA . ALA A 1 122 ? 5.527 -11.884 2.965 1.00 91.25 122 ALA A CA 1
ATOM 986 C C . ALA A 1 122 ? 5.460 -13.410 2.843 1.00 91.25 122 ALA A C 1
ATOM 988 O O . ALA A 1 122 ? 6.466 -14.100 2.958 1.00 91.25 122 ALA A O 1
ATOM 989 N N . SER A 1 123 ? 4.268 -13.937 2.559 1.00 86.38 123 SER A N 1
ATOM 990 C CA . SER A 1 123 ? 4.060 -15.385 2.412 1.00 86.38 123 SER A CA 1
ATOM 991 C C . SER A 1 123 ? 4.627 -15.948 1.106 1.00 86.38 123 SER A C 1
ATOM 993 O O . SER A 1 123 ? 4.989 -17.115 1.045 1.00 86.38 123 SER A O 1
ATOM 995 N N . CYS A 1 124 ? 4.657 -15.143 0.040 1.00 89.38 124 CYS A N 1
ATOM 996 C CA . CYS A 1 124 ? 5.095 -15.566 -1.288 1.00 89.38 124 CYS A CA 1
ATOM 997 C C . CYS A 1 124 ? 5.733 -14.391 -2.039 1.00 89.38 124 CYS A C 1
ATOM 999 O O . CYS A 1 124 ? 5.214 -13.270 -2.003 1.00 89.38 124 CYS A O 1
ATOM 1001 N N . LEU A 1 125 ? 6.847 -14.655 -2.726 1.00 91.31 125 LEU A N 1
ATOM 1002 C CA . LEU A 1 125 ? 7.636 -13.654 -3.438 1.00 91.31 125 LEU A CA 1
ATOM 1003 C C . LEU A 1 125 ? 7.742 -13.984 -4.930 1.00 91.31 125 LEU A C 1
ATOM 1005 O O . LEU A 1 125 ? 8.046 -15.127 -5.271 1.00 91.31 125 LEU A O 1
ATOM 1009 N N . ILE A 1 126 ? 7.585 -12.980 -5.796 1.00 88.44 126 ILE A N 1
ATOM 1010 C CA . ILE A 1 126 ? 7.754 -13.093 -7.256 1.00 88.44 126 ILE A CA 1
ATOM 1011 C C . ILE A 1 126 ? 8.888 -12.230 -7.781 1.00 88.44 126 ILE A C 1
ATOM 1013 O O . ILE A 1 126 ? 9.135 -11.133 -7.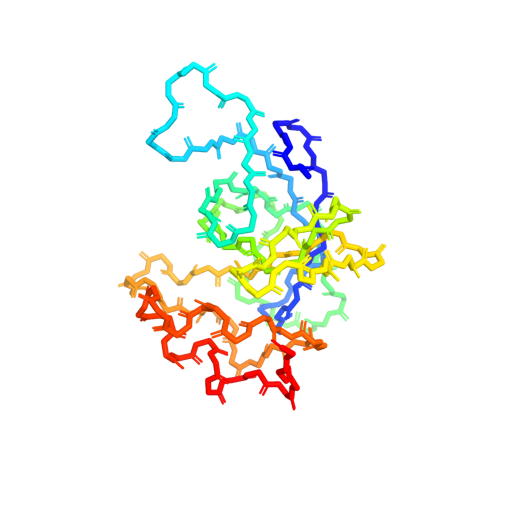233 1.00 88.44 126 ILE A O 1
#

Radius of gyration: 13.88 Å; Cα contacts (8 Å, |Δi|>4): 286; chains: 1; bounding box: 32×34×39 Å

Mean predicted aligned error: 4.21 Å

pLDDT: mean 90.97, std 6.16, range [67.81, 98.0]

InterPro domains:
  IPR000218 Large ribosomal subunit protein uL14 [MF_01367] (1-126)
  IPR000218 Large ribosomal subunit protein uL14 [PF00238] (1-124)
  IPR000218 Large ribosomal subunit protein uL14 [PTHR11761] (1-123)
  IPR000218 Large ribosomal subunit protein uL14 [SM01374] (1-126)
  IPR005745 Large ribosomal subunit protein uL14, bacteria [TIGR01067] (1-125)
  IPR036853 Large ribosomal subunit protein uL14 superfamily [G3DSA:2.40.150.20] (1-126)
  IPR036853 Large ribosomal subunit protein uL14 superfamily [SSF50193] (1-125)